Protein AF-A0A2T6LZK4-F1 (afdb_monomer)

Radius of gyration: 25.94 Å; Cα contacts (8 Å, |Δi|>4): 38; chains: 1; bounding box: 72×30×52 Å

Foldseek 3Di:
DQVQVVHDPVVVVCCVPPVVADDPVCLVVCCVVPVDDSCVRPVPVPPPDPDPDPPCPDPPPPPDPPPPDPPPPDDDDDDD

Solvent-accessible surface area (backbone atoms only — not comparable to full-atom values): 5442 Å² total; per-residue (Å²): 115,38,77,81,71,76,45,57,60,70,58,53,48,42,27,68,74,71,65,70,46,69,60,75,88,49,40,65,59,46,22,73,74,69,69,50,56,48,39,77,65,36,48,90,85,35,56,87,80,68,68,84,70,77,73,82,66,57,90,80,60,68,69,72,81,74,75,80,71,80,74,86,77,82,81,84,85,77,95,130

pLDDT: mean 73.04, std 13.49, range [41.97, 89.62]

Nearest PDB structures (foldseek):
  6f8h-assembly2_C-3  TM=7.317E-01  e=1.835E+00  Pseudomonas putida
  3op9-assembly1_A  TM=8.263E-01  e=2.824E+00  Listeria innocua
  2lyj-assembly1_A  TM=7.601E-01  e=7.184E+00  Enterococcus faecalis

Sequence (80 aa):
MAQVFEVSQPTVWRWLNQYQQLPAEHVLRAEQLTGISRHLLRPDIYPADLGPSPAWRGVDNGAQRVAFNQSNGLQRGHAA

Mean predicted aligned error: 14.6 Å

Secondary structure (DSSP, 8-state):
-GGGGTS-HHHHHHIIIII-S--HHHHHHHHHHH---HHHH-TTTS-TT--SPPP---SSS-------------------

Structure (mmCIF, N/CA/C/O backbone):
data_AF-A0A2T6LZK4-F1
#
_entry.id   AF-A0A2T6LZK4-F1
#
loop_
_atom_site.group_PDB
_atom_site.id
_atom_site.type_symbol
_atom_site.label_atom_id
_atom_site.label_alt_id
_atom_site.label_comp_id
_atom_site.label_asym_id
_atom_site.label_entity_id
_atom_site.label_seq_id
_atom_site.pdbx_PDB_ins_code
_atom_site.Cartn_x
_atom_site.Cartn_y
_atom_site.Cartn_z
_atom_site.occupancy
_atom_site.B_iso_or_equiv
_atom_site.auth_seq_id
_atom_site.auth_comp_id
_atom_site.auth_asym_id
_atom_site.auth_atom_id
_atom_site.pdbx_PDB_model_num
ATOM 1 N N . MET A 1 1 ? -13.047 -1.714 11.672 1.00 60.84 1 MET A N 1
ATOM 2 C CA . MET A 1 1 ? -12.036 -1.601 10.594 1.00 60.84 1 MET A CA 1
ATOM 3 C C . MET A 1 1 ? -10.636 -1.292 11.121 1.00 60.84 1 MET A C 1
ATOM 5 O O . MET A 1 1 ? -9.737 -2.046 10.793 1.00 60.84 1 MET A O 1
ATOM 9 N N . ALA A 1 2 ? -10.432 -0.285 11.981 1.00 63.88 2 ALA A N 1
ATOM 10 C CA . ALA A 1 2 ? -9.094 0.062 12.494 1.00 63.88 2 ALA A CA 1
ATOM 11 C C . ALA A 1 2 ? -8.358 -1.071 13.247 1.00 63.88 2 ALA A C 1
ATOM 13 O O . ALA A 1 2 ? -7.170 -1.271 13.030 1.00 63.88 2 ALA A O 1
ATOM 14 N N . GLN A 1 3 ? -9.074 -1.873 14.046 1.00 64.12 3 GLN A N 1
ATOM 15 C CA . GLN A 1 3 ? -8.490 -3.011 14.777 1.00 64.12 3 GLN A CA 1
ATOM 16 C C . GLN A 1 3 ? -7.863 -4.073 13.865 1.00 64.12 3 GLN A C 1
ATOM 18 O O . GLN A 1 3 ? -6.929 -4.749 14.272 1.00 64.12 3 GLN A O 1
ATOM 23 N N . VAL A 1 4 ? -8.348 -4.209 12.629 1.00 70.62 4 VAL A N 1
ATOM 24 C CA . VAL A 1 4 ? -7.857 -5.237 11.702 1.00 70.62 4 VAL A CA 1
ATOM 25 C C . VAL A 1 4 ? -6.521 -4.830 11.081 1.00 70.62 4 VAL A C 1
ATOM 27 O O . VAL A 1 4 ? -5.672 -5.662 10.778 1.00 70.62 4 VAL A O 1
ATOM 30 N N . PHE A 1 5 ? -6.305 -3.528 10.934 1.00 73.12 5 PHE A N 1
ATOM 31 C CA . PHE A 1 5 ? -5.048 -2.974 10.450 1.00 73.12 5 PHE A CA 1
ATOM 32 C C . PHE A 1 5 ? -4.045 -2.707 11.577 1.00 73.12 5 PHE A C 1
ATOM 34 O O . PHE A 1 5 ? -2.972 -2.201 11.290 1.00 73.12 5 PHE A O 1
ATOM 41 N N . GLU A 1 6 ? -4.387 -3.037 12.832 1.00 79.38 6 GLU A N 1
ATOM 42 C CA . GLU A 1 6 ? -3.550 -2.794 14.022 1.00 79.38 6 GLU A CA 1
ATOM 43 C C . GLU A 1 6 ? -3.120 -1.323 14.169 1.00 79.38 6 GLU A C 1
ATOM 45 O O . GLU A 1 6 ? -2.137 -0.998 14.829 1.00 79.38 6 GLU A O 1
ATOM 50 N N . VAL A 1 7 ? -3.894 -0.407 13.580 1.00 82.56 7 VAL A N 1
ATOM 51 C CA . VAL A 1 7 ? -3.646 1.033 13.640 1.00 82.56 7 VAL A CA 1
ATOM 52 C C . VAL A 1 7 ? -4.726 1.749 14.430 1.00 82.56 7 VAL A C 1
ATOM 54 O O . VAL A 1 7 ? -5.860 1.289 14.588 1.00 82.56 7 VAL A O 1
ATOM 57 N N . SER A 1 8 ? -4.375 2.940 14.903 1.00 84.94 8 SER A N 1
ATOM 58 C CA . SER A 1 8 ? -5.323 3.813 15.578 1.00 84.94 8 SER A CA 1
ATOM 59 C C . SER A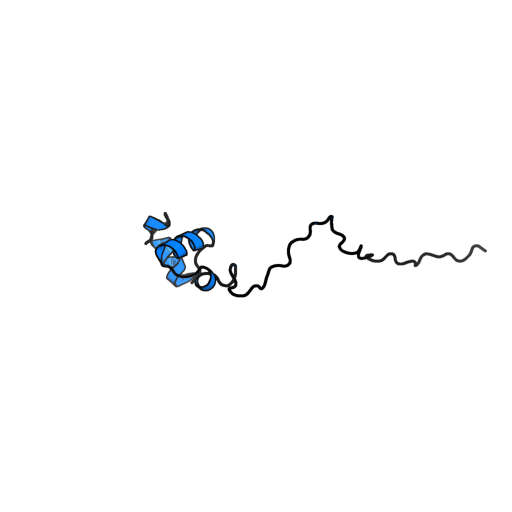 1 8 ? -6.435 4.282 14.619 1.00 84.94 8 SER A C 1
ATOM 61 O O . SER A 1 8 ? -6.187 4.574 13.447 1.00 84.94 8 SER A O 1
ATOM 63 N N . GLN A 1 9 ? -7.671 4.395 15.123 1.00 84.50 9 GLN A N 1
ATOM 64 C CA . GLN A 1 9 ? -8.816 4.990 14.406 1.00 84.50 9 GLN A CA 1
ATOM 65 C C . GLN A 1 9 ? -8.486 6.350 13.744 1.00 84.50 9 GLN A C 1
ATOM 67 O O . GLN A 1 9 ? -8.835 6.534 12.577 1.00 84.50 9 GLN A O 1
ATOM 72 N N . PRO A 1 10 ? -7.778 7.288 14.414 1.00 87.00 10 PRO A N 1
ATOM 73 C CA . PRO A 1 10 ? -7.354 8.546 13.797 1.00 87.00 10 PRO A CA 1
ATOM 74 C C . PRO A 1 10 ? -6.477 8.367 12.557 1.00 87.00 10 PRO A C 1
ATOM 76 O O . PRO A 1 10 ? -6.587 9.144 11.609 1.00 87.00 10 PRO A O 1
ATOM 79 N N . THR A 1 11 ? -5.613 7.349 12.544 1.00 85.25 11 THR A N 1
ATOM 80 C CA . THR A 1 11 ? -4.745 7.055 11.398 1.00 85.25 11 THR A CA 1
ATOM 81 C C . THR A 1 11 ? -5.581 6.655 10.185 1.00 85.25 11 THR A C 1
ATOM 83 O O . THR A 1 11 ? -5.407 7.218 9.107 1.00 85.25 11 THR A O 1
ATOM 86 N N . VAL A 1 12 ? -6.562 5.768 10.383 1.00 83.75 12 VAL A N 1
ATOM 87 C CA . VAL A 1 12 ? -7.502 5.364 9.324 1.00 83.75 12 VAL A CA 1
ATOM 88 C C . VAL A 1 12 ? -8.303 6.563 8.818 1.00 83.75 12 VAL A C 1
ATOM 90 O O . VAL A 1 12 ? -8.455 6.744 7.612 1.00 83.75 12 VAL A O 1
ATOM 93 N N . TRP A 1 13 ? -8.763 7.428 9.725 1.00 87.19 13 TRP A N 1
ATOM 94 C CA . TRP A 1 13 ? -9.471 8.651 9.347 1.00 87.19 13 TRP A CA 1
ATOM 95 C C . TRP A 1 13 ? -8.603 9.583 8.490 1.00 87.19 13 TRP A C 1
ATOM 97 O O . TRP A 1 13 ? -9.092 10.115 7.492 1.00 87.19 13 TRP A O 1
ATOM 107 N N . ARG A 1 14 ? -7.314 9.748 8.822 1.00 86.38 14 ARG A N 1
ATOM 108 C CA . ARG A 1 14 ? -6.375 10.548 8.014 1.00 86.38 14 ARG A CA 1
ATOM 109 C C . ARG A 1 14 ? -6.162 9.957 6.624 1.00 86.38 14 ARG A C 1
ATOM 111 O O . ARG A 1 14 ? -6.098 10.719 5.663 1.00 86.38 14 ARG A O 1
ATOM 118 N N . TRP A 1 15 ? -6.078 8.634 6.496 1.00 87.25 15 TRP A N 1
ATOM 119 C CA . TRP A 1 15 ? -5.956 7.992 5.183 1.00 87.25 15 TRP A CA 1
ATOM 120 C C . TRP A 1 15 ? -7.175 8.261 4.306 1.00 87.25 15 TRP A C 1
ATOM 122 O O . TRP A 1 15 ? -7.019 8.624 3.145 1.00 87.25 15 TRP A O 1
ATOM 132 N N . LEU A 1 16 ? -8.375 8.161 4.879 1.00 83.19 16 LEU A N 1
ATOM 133 C CA . LEU A 1 16 ? -9.626 8.365 4.147 1.00 83.19 16 LEU A CA 1
ATOM 134 C C . LEU A 1 16 ? -9.884 9.838 3.791 1.00 83.19 16 LEU A C 1
ATOM 136 O O . LEU A 1 16 ? -10.370 10.1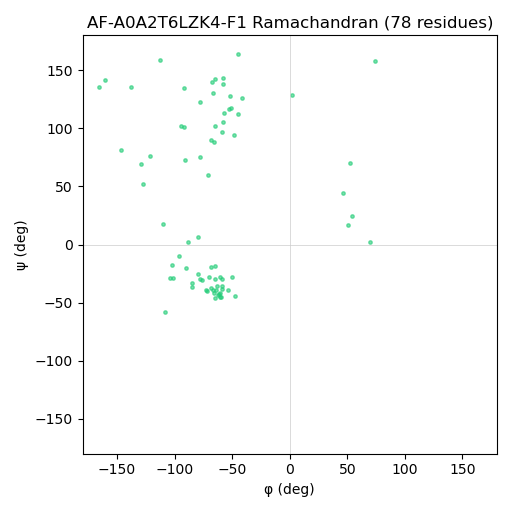12 2.701 1.00 83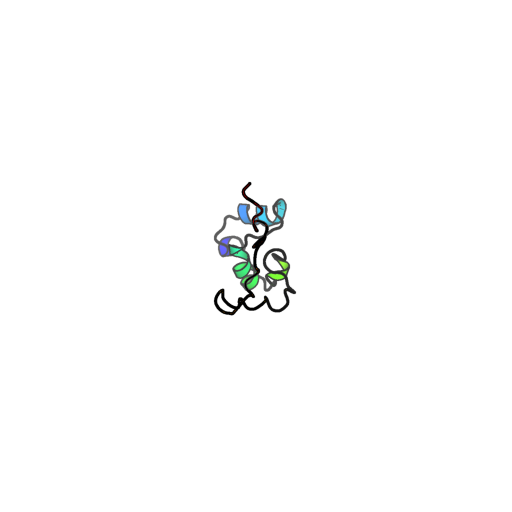.19 16 LEU A O 1
ATOM 140 N N . ASN A 1 17 ? -9.565 10.781 4.685 1.00 84.81 17 ASN A N 1
ATOM 141 C CA . ASN A 1 17 ? -9.959 12.190 4.523 1.00 84.81 17 ASN A CA 1
ATOM 142 C C . ASN A 1 17 ? -8.846 13.109 4.011 1.00 84.81 17 ASN A C 1
ATOM 144 O O . ASN A 1 17 ? -9.147 14.124 3.392 1.00 84.81 17 ASN A O 1
ATOM 148 N N . GLN A 1 18 ? -7.576 12.805 4.295 1.00 84.50 18 GLN A N 1
ATOM 149 C CA . GLN A 1 18 ? -6.458 13.691 3.946 1.00 84.50 18 GLN A CA 1
ATOM 150 C C . GLN A 1 18 ? -5.624 13.123 2.807 1.00 84.50 18 GLN A C 1
ATOM 152 O O . GLN A 1 18 ? -5.474 13.764 1.774 1.00 84.50 18 GLN A O 1
ATOM 157 N N . TYR A 1 19 ? -5.088 11.918 2.994 1.00 79.25 19 TYR A N 1
ATOM 158 C CA . TYR A 1 19 ? -4.150 11.335 2.035 1.00 79.25 19 TYR A CA 1
ATOM 159 C C . TYR A 1 19 ? -4.852 10.719 0.822 1.00 79.25 19 TYR A C 1
ATOM 161 O O . TYR A 1 19 ? -4.228 10.598 -0.226 1.00 79.25 19 TYR A O 1
ATOM 169 N N . GLN A 1 20 ? -6.120 10.309 0.968 1.00 76.38 20 GLN A N 1
ATOM 170 C CA . GLN A 1 20 ? -6.899 9.555 -0.030 1.00 76.38 20 GLN A CA 1
ATOM 171 C C . GLN A 1 20 ? -6.172 8.308 -0.567 1.00 76.38 20 GLN A C 1
ATOM 173 O O . GLN A 1 20 ? -6.543 7.749 -1.595 1.00 76.38 20 GLN A O 1
ATOM 178 N N . GLN A 1 21 ? -5.128 7.861 0.130 1.00 79.19 21 GLN A N 1
ATOM 179 C CA . GLN A 1 21 ? -4.256 6.769 -0.267 1.00 79.19 21 GLN A CA 1
ATOM 180 C C . GLN A 1 21 ? -3.960 5.902 0.950 1.00 79.19 21 GLN A C 1
ATOM 182 O O . GLN A 1 21 ? -3.674 6.393 2.046 1.00 79.19 21 GLN A O 1
ATOM 187 N N . LEU A 1 22 ? -4.042 4.592 0.737 1.00 83.44 22 LEU A N 1
ATOM 188 C CA . LEU A 1 22 ? -3.797 3.577 1.750 1.00 83.44 22 LEU A CA 1
ATOM 189 C C . LEU A 1 22 ? -2.314 3.161 1.714 1.00 83.44 22 LEU A C 1
ATOM 191 O O . LEU A 1 22 ? -1.790 2.927 0.626 1.00 83.44 22 LEU A O 1
ATOM 195 N N . PRO A 1 23 ? -1.610 3.045 2.853 1.00 85.69 23 PRO A N 1
ATOM 196 C CA . PRO A 1 23 ? -0.211 2.609 2.866 1.00 85.69 23 PRO A CA 1
ATOM 197 C C . PRO A 1 23 ? -0.017 1.228 2.230 1.00 85.69 23 PRO A C 1
ATOM 199 O O . PRO A 1 23 ? -0.842 0.338 2.427 1.00 85.69 23 PRO A O 1
ATOM 202 N N . ALA A 1 24 ? 1.094 1.024 1.506 1.00 84.25 24 ALA A N 1
ATOM 203 C CA . ALA A 1 24 ? 1.365 -0.220 0.766 1.00 84.25 24 ALA A CA 1
ATOM 204 C C . ALA A 1 24 ? 1.263 -1.483 1.640 1.00 84.25 24 ALA A C 1
ATOM 206 O O . ALA A 1 24 ? 0.709 -2.490 1.208 1.00 84.25 24 ALA A O 1
ATOM 207 N N . GLU A 1 25 ? 1.745 -1.404 2.882 1.00 86.12 25 GLU A N 1
ATOM 208 C CA . GLU A 1 25 ? 1.732 -2.499 3.860 1.00 86.12 25 GLU A CA 1
ATOM 209 C C . GLU A 1 25 ? 0.320 -3.020 4.172 1.00 86.12 25 GLU A C 1
ATOM 211 O O . GLU A 1 25 ? 0.125 -4.204 4.445 1.00 86.12 25 GLU A O 1
ATOM 216 N N . HIS A 1 26 ? -0.688 -2.151 4.075 1.00 86.88 26 HIS A N 1
ATOM 217 C CA . HIS A 1 26 ? -2.067 -2.485 4.399 1.00 86.88 26 HIS A CA 1
ATOM 218 C C . HIS A 1 26 ? -2.895 -2.870 3.170 1.00 86.88 26 HIS A C 1
ATOM 220 O O . HIS A 1 26 ? -4.004 -3.371 3.343 1.00 86.88 26 HIS A O 1
ATOM 226 N N . VAL A 1 27 ? -2.386 -2.681 1.945 1.00 87.81 27 VAL A N 1
ATOM 227 C CA . VAL A 1 27 ? -3.145 -2.922 0.700 1.00 87.81 27 VAL A CA 1
ATOM 228 C C . VAL A 1 27 ? -3.589 -4.378 0.592 1.00 87.81 27 VAL A C 1
ATOM 230 O O . VAL A 1 27 ? -4.755 -4.645 0.317 1.00 87.81 27 VAL A O 1
ATOM 233 N N . LEU A 1 28 ? -2.692 -5.324 0.877 1.00 86.31 28 LEU A N 1
ATOM 234 C CA . LEU A 1 28 ? -3.007 -6.754 0.799 1.00 86.31 28 LEU A CA 1
ATOM 235 C C . LEU A 1 28 ? -4.029 -7.174 1.860 1.00 86.31 28 LEU A C 1
ATOM 237 O O . LEU A 1 28 ? -4.941 -7.950 1.583 1.00 86.31 28 LEU A O 1
ATOM 241 N N . ARG A 1 29 ? -3.910 -6.627 3.074 1.00 87.44 29 ARG A N 1
ATOM 242 C CA . ARG A 1 29 ? -4.872 -6.891 4.147 1.00 87.44 29 ARG A CA 1
ATOM 243 C C . ARG A 1 29 ? -6.235 -6.268 3.819 1.00 87.44 29 ARG A C 1
ATOM 245 O O . ARG A 1 29 ? -7.262 -6.887 4.067 1.00 87.44 29 ARG A O 1
ATOM 252 N N . ALA A 1 30 ? -6.257 -5.082 3.211 1.00 85.94 30 ALA A N 1
ATOM 253 C CA . ALA A 1 30 ? -7.483 -4.425 2.771 1.00 85.94 30 ALA A CA 1
ATOM 254 C C . ALA A 1 30 ? -8.184 -5.208 1.653 1.00 85.94 30 ALA A C 1
ATOM 256 O O . ALA A 1 30 ? -9.399 -5.385 1.723 1.00 85.94 30 ALA A O 1
ATOM 257 N N . GLU A 1 31 ? -7.440 -5.734 0.681 1.00 89.62 31 GLU A N 1
ATOM 258 C CA . GLU A 1 31 ? -7.969 -6.597 -0.383 1.00 89.62 31 GLU A CA 1
ATOM 259 C C . GLU A 1 31 ? -8.627 -7.861 0.188 1.00 89.62 31 GLU A C 1
ATOM 261 O O . GLU A 1 31 ? -9.750 -8.187 -0.185 1.00 89.62 31 GLU A O 1
ATOM 266 N N . GLN A 1 32 ? -7.991 -8.528 1.156 1.00 86.00 32 GLN A N 1
ATOM 267 C CA . GLN A 1 32 ? -8.557 -9.724 1.795 1.00 86.00 32 GLN A CA 1
ATOM 268 C C . GLN A 1 32 ? -9.859 -9.447 2.558 1.00 86.00 32 GLN A C 1
ATOM 270 O O . GLN A 1 32 ? -10.748 -10.293 2.588 1.00 86.00 32 GLN A O 1
ATOM 275 N N . LEU A 1 33 ? -9.972 -8.277 3.187 1.00 87.06 33 LEU A N 1
ATOM 276 C CA . LEU A 1 33 ? -11.130 -7.926 4.014 1.00 87.06 33 LEU A CA 1
ATOM 277 C C . LEU A 1 33 ? -12.291 -7.354 3.207 1.00 87.06 33 LEU A C 1
ATOM 279 O O . LEU A 1 33 ? -13.448 -7.568 3.557 1.00 87.06 33 LEU A O 1
ATOM 283 N N . THR A 1 34 ? -11.980 -6.566 2.181 1.00 85.19 34 THR A N 1
ATOM 284 C CA . THR A 1 34 ? -12.978 -5.812 1.409 1.00 85.19 34 THR A CA 1
ATOM 285 C C . THR A 1 34 ? -13.302 -6.461 0.069 1.00 85.19 34 THR A C 1
ATOM 287 O O . THR A 1 34 ? -14.315 -6.119 -0.533 1.00 85.19 34 THR A O 1
ATOM 290 N N . GLY A 1 35 ? -12.454 -7.371 -0.419 1.00 86.06 35 GLY A N 1
ATOM 291 C CA . GLY A 1 35 ? -12.550 -7.941 -1.763 1.00 86.06 35 GLY A CA 1
ATOM 292 C C . GLY A 1 35 ? -12.214 -6.951 -2.884 1.00 86.06 35 GLY A C 1
ATOM 293 O O . GLY A 1 35 ? -12.310 -7.303 -4.057 1.00 86.06 35 GLY A O 1
ATOM 294 N N . ILE A 1 36 ? -11.826 -5.714 -2.553 1.00 85.81 36 ILE A N 1
ATOM 295 C CA . ILE A 1 36 ? -11.437 -4.702 -3.535 1.00 85.81 36 ILE A CA 1
ATOM 296 C C . ILE A 1 36 ? -10.021 -5.014 -4.001 1.00 85.81 36 ILE A C 1
ATOM 298 O O . ILE A 1 36 ? -9.087 -5.053 -3.200 1.00 85.81 36 ILE A O 1
ATOM 302 N N . SER A 1 37 ? -9.864 -5.202 -5.310 1.00 86.00 37 SER A N 1
ATOM 303 C CA . SER A 1 37 ? -8.563 -5.497 -5.896 1.00 86.00 37 SER A CA 1
ATOM 304 C C . SER A 1 37 ? -7.547 -4.395 -5.590 1.00 86.00 37 SER A C 1
ATOM 306 O O . SER A 1 37 ? -7.844 -3.199 -5.709 1.00 86.00 37 SER A O 1
ATOM 308 N N . ARG A 1 38 ? -6.316 -4.800 -5.258 1.00 86.31 38 ARG A N 1
ATOM 309 C CA . ARG A 1 38 ? -5.177 -3.900 -4.988 1.00 86.31 38 ARG A CA 1
ATOM 310 C C . ARG A 1 38 ? -4.946 -2.837 -6.070 1.00 86.31 38 ARG A C 1
ATOM 312 O O . ARG A 1 38 ? -4.479 -1.745 -5.754 1.00 86.31 38 ARG A O 1
ATOM 319 N N . HIS A 1 39 ? -5.331 -3.132 -7.312 1.00 85.62 39 HIS A N 1
ATOM 320 C CA . HIS A 1 39 ? -5.226 -2.226 -8.456 1.00 85.62 39 HIS A CA 1
ATOM 321 C C . HIS A 1 39 ? -6.109 -0.978 -8.333 1.00 85.62 39 HIS A C 1
ATOM 323 O O . HIS A 1 39 ? -5.755 0.077 -8.849 1.00 85.62 39 HIS A O 1
ATOM 329 N N . LEU A 1 40 ? -7.243 -1.081 -7.632 1.00 84.19 40 LEU A N 1
ATOM 330 C CA . LEU A 1 40 ? -8.136 0.051 -7.370 1.00 84.19 40 LEU A CA 1
ATOM 331 C C . LEU A 1 40 ? -7.697 0.850 -6.141 1.00 84.19 40 LEU A C 1
ATOM 333 O O . LEU A 1 40 ? -7.865 2.064 -6.105 1.00 84.19 40 LEU A O 1
ATOM 337 N N . LEU A 1 41 ? -7.127 0.173 -5.139 1.00 84.62 41 LEU A N 1
ATOM 338 C CA . LEU A 1 41 ? -6.644 0.813 -3.913 1.00 84.62 41 LEU A CA 1
ATOM 339 C C . LEU A 1 41 ? -5.369 1.627 -4.155 1.00 84.62 41 LEU A C 1
ATOM 341 O O . LEU A 1 41 ? -5.212 2.704 -3.583 1.00 84.62 41 LEU A O 1
ATOM 345 N N . ARG A 1 42 ? -4.456 1.102 -4.981 1.00 85.75 42 ARG A N 1
ATOM 346 C CA . ARG A 1 42 ? -3.188 1.746 -5.341 1.00 85.75 42 ARG A CA 1
ATOM 347 C C . ARG A 1 42 ? -2.774 1.428 -6.779 1.00 85.75 42 ARG A C 1
ATOM 349 O O . ARG A 1 42 ? -1.913 0.567 -6.991 1.00 85.75 42 ARG A O 1
ATOM 356 N N . PRO A 1 43 ? -3.331 2.143 -7.769 1.00 83.31 43 PRO A N 1
ATOM 357 C CA . PRO A 1 43 ? -2.936 1.969 -9.166 1.00 83.31 43 PRO A CA 1
ATOM 358 C C . PRO A 1 43 ? -1.476 2.370 -9.430 1.00 83.31 43 PRO A C 1
ATOM 360 O O . PRO A 1 43 ? -0.901 1.956 -10.431 1.00 83.31 43 PRO A O 1
ATOM 363 N N . ASP A 1 44 ? -0.865 3.157 -8.542 1.00 83.12 44 ASP A N 1
ATOM 364 C CA . ASP A 1 44 ? 0.492 3.681 -8.697 1.00 83.12 44 ASP A CA 1
ATOM 365 C C . ASP A 1 44 ? 1.593 2.636 -8.428 1.00 83.12 44 ASP A C 1
ATOM 367 O O . ASP A 1 44 ? 2.647 2.684 -9.058 1.00 83.12 44 ASP A O 1
ATOM 371 N N . ILE A 1 45 ? 1.340 1.665 -7.539 1.00 83.69 45 ILE A N 1
ATOM 372 C CA . ILE A 1 45 ? 2.255 0.535 -7.272 1.00 83.69 45 ILE A CA 1
ATOM 373 C C . ILE A 1 45 ? 1.760 -0.760 -7.918 1.00 83.69 45 ILE A C 1
ATOM 375 O O . ILE A 1 45 ? 2.566 -1.617 -8.279 1.00 83.69 45 ILE A O 1
ATOM 379 N N . TYR A 1 46 ? 0.447 -0.912 -8.091 1.00 82.62 46 TYR A N 1
ATOM 380 C CA . TYR A 1 46 ? -0.154 -2.090 -8.706 1.00 82.62 46 TYR A CA 1
ATOM 381 C C . TYR A 1 46 ? -0.963 -1.693 -9.945 1.00 82.62 46 TYR A C 1
ATOM 383 O O . TYR A 1 46 ? -2.195 -1.695 -9.885 1.00 82.62 46 TYR A O 1
ATOM 391 N N . PRO A 1 47 ? -0.337 -1.391 -11.094 1.00 79.81 47 PRO A N 1
ATOM 392 C CA . PRO A 1 47 ? -1.102 -1.121 -12.303 1.00 79.81 47 PRO A CA 1
ATOM 393 C C . PRO A 1 47 ? -1.805 -2.404 -12.766 1.00 79.81 47 PRO A C 1
ATOM 395 O O . PRO A 1 47 ? -1.241 -3.495 -12.677 1.00 79.81 47 PRO A O 1
ATOM 398 N N . ALA A 1 48 ? -3.054 -2.282 -13.219 1.00 73.88 48 ALA A N 1
ATOM 399 C CA . ALA A 1 48 ? -3.872 -3.423 -13.649 1.00 73.88 48 ALA A CA 1
ATOM 400 C C . ALA A 1 48 ? -3.376 -4.056 -14.961 1.00 73.88 48 ALA A C 1
ATOM 402 O O . ALA A 1 48 ? -3.568 -5.246 -15.182 1.00 73.88 48 ALA A O 1
ATOM 403 N N . ASP A 1 49 ? -2.727 -3.252 -15.805 1.00 71.00 49 ASP A N 1
ATOM 404 C CA . ASP A 1 49 ? -2.223 -3.636 -17.120 1.00 71.00 49 ASP A CA 1
ATOM 405 C C . ASP A 1 49 ? -0.750 -3.223 -17.235 1.00 71.00 49 ASP A C 1
ATOM 407 O O . ASP A 1 49 ? -0.370 -2.277 -17.918 1.00 71.00 49 ASP A O 1
ATOM 411 N N . LEU A 1 50 ? 0.108 -3.898 -16.475 1.00 63.66 50 LEU A N 1
ATOM 412 C CA . LEU A 1 50 ? 1.481 -4.080 -16.920 1.00 63.66 50 LEU A CA 1
ATOM 413 C C . LEU A 1 50 ? 1.459 -5.431 -17.619 1.00 63.66 50 LEU A C 1
ATOM 415 O O . LEU A 1 50 ? 1.426 -6.462 -16.944 1.00 63.66 50 LEU A O 1
ATOM 419 N N . GLY A 1 51 ? 1.441 -5.448 -18.955 1.00 66.44 51 GLY A N 1
ATOM 420 C CA . GLY A 1 51 ? 1.744 -6.664 -19.717 1.00 66.44 51 GLY A CA 1
ATOM 421 C C . GLY A 1 51 ? 2.993 -7.369 -19.156 1.00 66.44 51 GLY A C 1
ATOM 422 O O . GLY A 1 51 ? 3.728 -6.762 -18.373 1.00 66.44 51 GLY A O 1
ATOM 423 N N . PRO A 1 52 ? 3.246 -8.645 -19.505 1.00 68.06 52 PRO A N 1
ATOM 424 C CA . PRO A 1 52 ? 4.253 -9.468 -18.834 1.00 68.06 52 PRO A CA 1
ATOM 425 C C . PRO A 1 52 ? 5.544 -8.676 -18.642 1.00 68.06 52 PRO A C 1
ATOM 427 O O . PRO A 1 52 ? 6.188 -8.294 -19.621 1.00 68.06 52 PRO A O 1
ATOM 430 N N . SER A 1 53 ? 5.868 -8.376 -17.376 1.00 65.69 53 SER A N 1
ATOM 431 C CA . SER A 1 53 ? 7.087 -7.646 -17.043 1.00 65.69 53 SER A CA 1
ATOM 432 C C . SER A 1 53 ? 8.230 -8.381 -17.738 1.00 65.69 53 SER A C 1
ATOM 434 O O . SER A 1 53 ? 8.271 -9.615 -17.631 1.00 65.69 53 SER A O 1
ATOM 436 N N . PRO A 1 54 ? 9.085 -7.697 -18.524 1.00 68.19 54 PRO A N 1
ATOM 437 C CA . PRO A 1 54 ? 10.118 -8.375 -19.287 1.00 68.19 54 PRO A CA 1
ATOM 438 C C . PRO A 1 54 ? 10.901 -9.238 -18.310 1.00 68.19 54 PRO A C 1
ATOM 440 O O . PRO A 1 54 ? 11.463 -8.721 -17.344 1.00 68.19 54 PRO A O 1
ATOM 443 N N . ALA A 1 55 ? 10.847 -10.559 -18.515 1.00 70.56 55 ALA A N 1
ATOM 444 C CA . ALA A 1 55 ? 11.480 -11.508 -17.618 1.00 70.56 55 ALA A CA 1
ATOM 445 C C . ALA A 1 55 ? 12.924 -11.052 -17.427 1.00 70.56 55 ALA A C 1
ATOM 447 O O . ALA A 1 55 ? 13.661 -10.938 -18.412 1.00 70.56 55 ALA A O 1
ATOM 448 N N . TRP A 1 56 ? 13.290 -10.713 -16.187 1.00 66.00 56 TRP A N 1
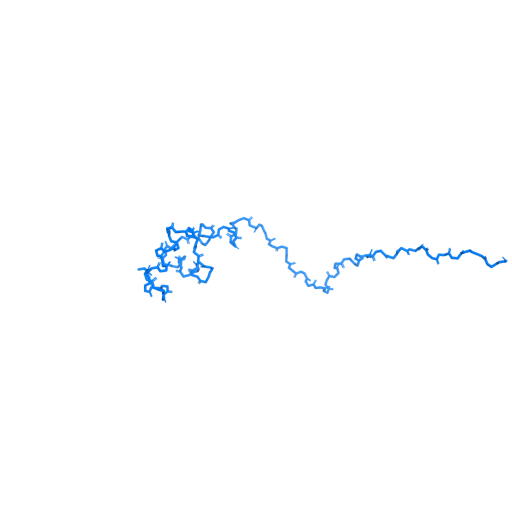ATOM 449 C CA . TRP A 1 56 ? 14.641 -10.273 -15.879 1.00 66.00 56 TRP A CA 1
ATOM 450 C C . TRP A 1 56 ? 15.576 -11.399 -16.303 1.00 66.00 56 TRP A C 1
ATOM 452 O O . TRP A 1 56 ? 15.609 -12.464 -15.691 1.00 66.00 56 TRP A O 1
ATOM 462 N N . ARG A 1 57 ? 16.270 -11.199 -17.425 1.00 64.75 57 ARG A N 1
ATOM 463 C CA . ARG A 1 57 ? 16.992 -12.272 -18.115 1.00 64.75 57 ARG A CA 1
ATOM 464 C C . ARG A 1 57 ? 18.341 -12.580 -17.448 1.00 64.75 57 ARG A C 1
ATOM 466 O O . ARG A 1 57 ? 19.092 -13.402 -17.950 1.00 64.75 57 ARG A O 1
ATOM 473 N N . GLY A 1 58 ? 18.631 -11.972 -16.299 1.00 64.94 58 GLY A N 1
ATOM 474 C CA . GLY A 1 58 ? 19.952 -11.995 -15.686 1.00 64.94 58 GLY A CA 1
ATOM 475 C C . GLY A 1 58 ? 20.936 -11.085 -16.419 1.00 64.94 58 GLY A C 1
ATOM 476 O O . GLY A 1 58 ? 20.755 -10.753 -17.590 1.00 64.94 58 GLY A O 1
ATOM 477 N N . VAL A 1 59 ? 21.994 -10.680 -15.716 1.00 62.88 59 VAL A N 1
ATOM 478 C CA . VAL A 1 59 ? 23.147 -9.966 -16.300 1.00 62.88 59 VAL A CA 1
ATOM 479 C C . VAL A 1 59 ? 23.949 -10.890 -17.232 1.00 62.88 59 VAL A C 1
ATOM 481 O O . VAL A 1 59 ? 24.655 -10.421 -18.123 1.00 62.88 59 VAL A O 1
ATOM 484 N N . ASP A 1 60 ? 23.780 -12.204 -17.077 1.00 63.34 60 ASP A N 1
ATOM 485 C CA . ASP A 1 60 ? 24.634 -13.220 -17.695 1.00 63.34 60 ASP A CA 1
ATOM 486 C C . ASP A 1 60 ? 24.132 -13.673 -19.076 1.00 63.34 60 ASP A C 1
ATOM 488 O O . ASP A 1 60 ? 24.909 -14.165 -19.893 1.00 63.34 60 ASP A O 1
ATOM 492 N N . ASN A 1 61 ? 22.849 -13.456 -19.394 1.00 56.56 61 ASN A N 1
ATOM 493 C CA . ASN A 1 61 ? 22.310 -13.695 -20.735 1.00 56.56 61 ASN A CA 1
ATOM 494 C C . ASN A 1 61 ? 22.404 -12.423 -21.579 1.00 56.56 61 ASN A C 1
ATOM 496 O O . ASN A 1 61 ? 21.408 -11.762 -21.872 1.00 56.56 61 ASN A O 1
ATOM 500 N N . GLY A 1 62 ? 23.636 -12.108 -21.979 1.00 54.00 62 GLY A N 1
ATOM 501 C CA . GLY A 1 62 ? 23.939 -11.477 -23.262 1.00 54.00 62 GLY A CA 1
ATOM 502 C C . GLY A 1 62 ? 23.074 -10.282 -23.660 1.00 54.00 62 GLY A C 1
ATOM 503 O O . GLY A 1 62 ? 22.686 -10.184 -24.825 1.00 54.00 62 GLY A O 1
ATOM 504 N N . ALA A 1 63 ? 22.795 -9.348 -22.745 1.00 52.25 63 ALA A N 1
ATOM 505 C CA . ALA A 1 63 ? 22.545 -7.985 -23.190 1.00 52.25 63 ALA A CA 1
ATOM 506 C C . ALA A 1 63 ? 23.802 -7.588 -23.969 1.00 52.25 63 ALA A C 1
ATOM 508 O O . ALA A 1 63 ? 24.898 -7.588 -23.401 1.00 52.25 63 ALA A O 1
ATOM 509 N N . GLN A 1 64 ? 23.660 -7.393 -25.287 1.00 58.22 64 GLN A N 1
ATOM 510 C CA . GLN A 1 64 ? 24.763 -7.005 -26.159 1.00 58.22 64 GLN A CA 1
ATOM 511 C C . GLN A 1 64 ? 25.588 -5.953 -25.432 1.00 58.22 64 GLN A C 1
ATOM 513 O O . GLN A 1 64 ? 25.011 -4.977 -24.953 1.00 58.22 64 GLN A O 1
ATOM 518 N N . ARG A 1 65 ? 26.901 -6.189 -25.303 1.00 53.75 65 ARG A N 1
ATOM 519 C CA . ARG A 1 65 ? 27.862 -5.203 -24.806 1.00 53.75 65 ARG A CA 1
ATO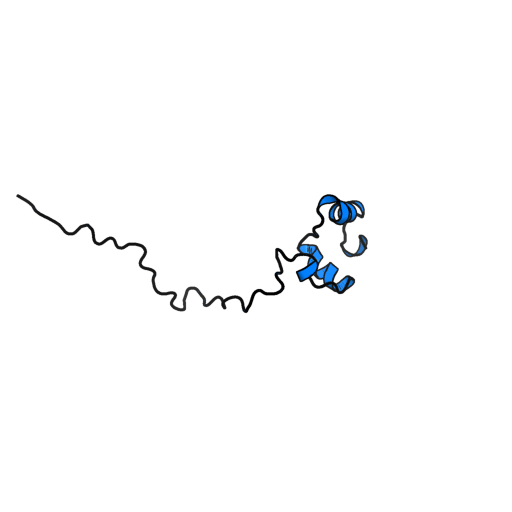M 520 C C . ARG A 1 65 ? 27.601 -3.910 -25.569 1.00 53.75 65 ARG A C 1
ATOM 522 O O . ARG A 1 65 ? 28.091 -3.737 -26.681 1.00 53.75 65 ARG A O 1
ATOM 529 N N . VAL A 1 66 ? 26.796 -3.024 -24.995 1.00 61.22 66 VAL A N 1
ATOM 530 C CA . VAL A 1 66 ? 26.632 -1.667 -25.486 1.00 61.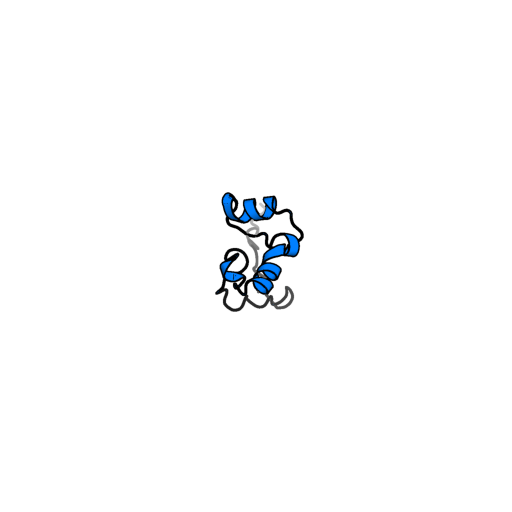22 66 VAL A CA 1
ATOM 531 C C . VAL A 1 66 ? 27.999 -1.054 -25.272 1.00 61.22 66 VAL A C 1
ATOM 533 O O . VAL A 1 66 ? 28.410 -0.796 -24.142 1.00 61.22 66 VAL A O 1
ATOM 536 N N . ALA A 1 67 ? 28.757 -0.960 -26.363 1.00 59.28 67 ALA A N 1
ATOM 537 C CA . ALA A 1 67 ? 30.054 -0.322 -26.388 1.00 59.28 67 ALA A CA 1
ATOM 538 C C . ALA A 1 67 ? 29.808 1.161 -26.116 1.00 59.28 67 ALA A C 1
ATOM 540 O O . ALA A 1 67 ? 29.563 1.949 -27.028 1.00 59.28 67 ALA A O 1
ATOM 541 N N . PHE A 1 68 ? 29.801 1.523 -24.835 1.00 56.31 68 PHE A N 1
ATOM 542 C CA . PHE A 1 68 ? 29.774 2.907 -24.407 1.00 56.31 68 PHE A CA 1
ATOM 543 C C . PHE A 1 68 ? 31.124 3.508 -24.800 1.00 56.31 68 PHE A C 1
ATOM 545 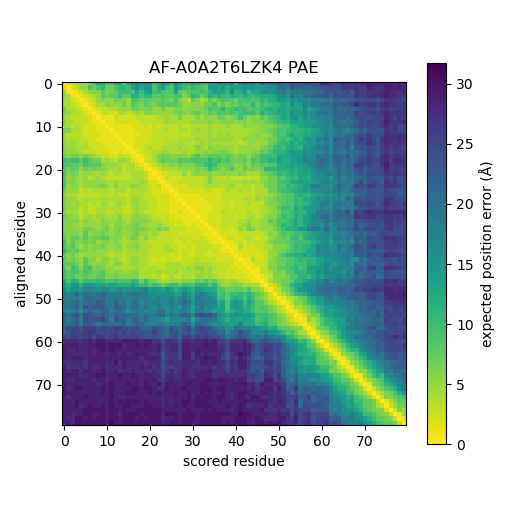O O . PHE A 1 68 ? 32.115 3.403 -24.088 1.00 56.31 68 PHE A O 1
ATOM 552 N N . ASN A 1 69 ? 31.151 4.051 -26.013 1.00 66.69 69 ASN A N 1
ATOM 553 C CA . ASN A 1 69 ? 32.138 4.990 -26.509 1.00 66.69 69 ASN A CA 1
ATOM 554 C C . ASN A 1 69 ? 33.609 4.559 -26.341 1.00 66.69 69 ASN A C 1
ATOM 556 O O . ASN A 1 69 ? 34.377 5.183 -25.613 1.00 66.69 69 ASN A O 1
ATOM 560 N N . GLN A 1 70 ? 34.046 3.551 -27.103 1.00 59.00 70 GLN A N 1
ATOM 561 C CA . GLN A 1 70 ? 35.445 3.517 -27.540 1.00 59.00 70 GLN A CA 1
ATOM 562 C C . GLN A 1 70 ? 35.580 4.505 -28.701 1.00 59.00 70 GLN A C 1
ATOM 564 O O . GLN A 1 70 ? 35.620 4.136 -29.873 1.00 59.00 70 GLN A O 1
ATOM 569 N N . SER A 1 71 ? 35.586 5.794 -28.366 1.00 55.56 71 SER A N 1
ATOM 570 C CA . SER A 1 71 ? 36.024 6.841 -29.276 1.00 55.56 71 SER A CA 1
ATOM 571 C C . SER A 1 71 ? 37.470 6.534 -29.663 1.00 55.56 71 SER A C 1
ATOM 573 O O . SER A 1 71 ? 38.408 6.839 -28.924 1.00 55.56 71 SER A O 1
ATOM 575 N N . ASN A 1 72 ? 37.638 5.885 -30.813 1.00 55.03 72 ASN A N 1
ATOM 576 C CA . ASN A 1 72 ? 38.911 5.619 -31.4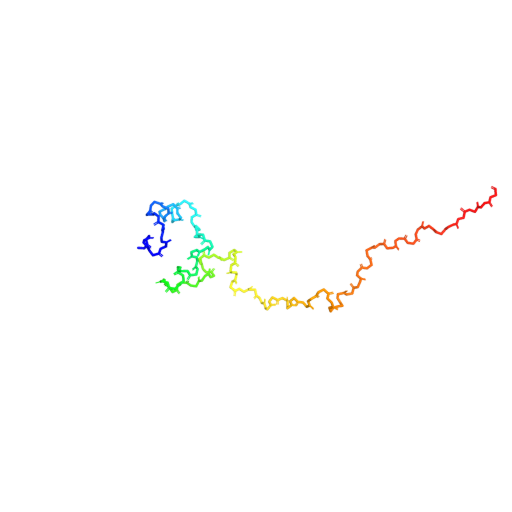70 1.00 55.03 72 ASN A CA 1
ATOM 577 C C . ASN A 1 72 ? 39.474 6.936 -32.044 1.00 55.03 72 ASN A C 1
ATOM 579 O O . ASN A 1 72 ? 39.607 7.100 -33.252 1.00 55.03 72 ASN A O 1
ATOM 583 N N . GLY A 1 73 ? 39.711 7.914 -31.166 1.00 56.00 73 GLY A N 1
ATOM 584 C CA . GLY A 1 73 ? 40.123 9.282 -31.489 1.00 56.00 73 GLY A CA 1
ATOM 585 C C . GLY A 1 73 ? 41.565 9.608 -31.102 1.00 56.00 73 GLY A C 1
ATOM 586 O O . GLY A 1 73 ? 41.909 10.777 -30.996 1.00 56.00 73 GLY A O 1
ATOM 587 N N . LEU A 1 74 ? 42.413 8.603 -30.864 1.00 59.84 74 LEU A N 1
ATOM 588 C CA . LEU A 1 74 ? 43.845 8.794 -30.601 1.00 59.84 74 LEU A CA 1
ATOM 589 C C . LEU A 1 74 ? 44.698 7.927 -31.540 1.00 59.84 74 LEU A C 1
ATOM 591 O O . LEU A 1 74 ? 45.580 7.189 -31.105 1.00 59.84 74 LEU A O 1
ATOM 595 N N . GLN A 1 75 ? 44.456 8.020 -32.851 1.00 52.56 75 GLN A N 1
ATOM 596 C CA . GLN A 1 75 ? 45.467 7.639 -33.839 1.00 52.56 75 GLN A CA 1
ATOM 597 C C 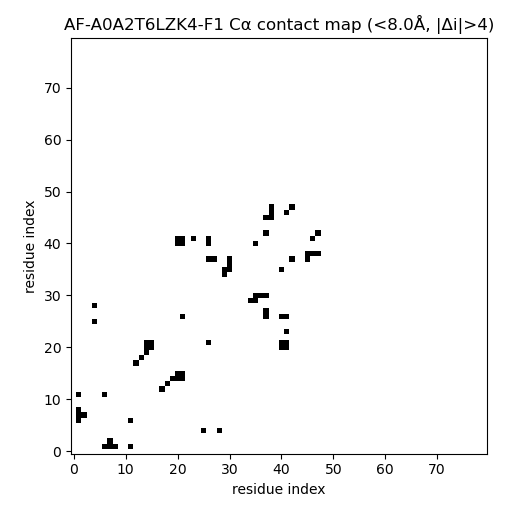. GLN A 1 75 ? 46.314 8.861 -34.221 1.00 52.56 75 GLN A C 1
ATOM 599 O O . GLN A 1 75 ? 45.902 9.735 -34.972 1.00 52.56 75 GLN A O 1
ATOM 604 N N . ARG A 1 76 ? 47.505 8.878 -33.614 1.00 50.47 76 ARG A N 1
ATOM 605 C CA . ARG A 1 76 ? 48.793 9.459 -34.032 1.00 50.47 76 ARG A CA 1
ATOM 606 C C . ARG A 1 76 ? 48.855 10.233 -35.364 1.00 50.47 76 ARG A C 1
ATOM 608 O O . ARG A 1 76 ? 48.694 9.655 -36.431 1.00 50.47 76 ARG A O 1
ATOM 615 N N . GLY A 1 77 ? 49.406 11.442 -35.280 1.00 46.88 77 GLY A N 1
ATOM 616 C CA . GLY A 1 77 ? 50.371 12.008 -36.232 1.00 46.88 77 GLY A CA 1
ATOM 617 C C . GLY A 1 77 ? 51.100 13.162 -35.535 1.00 46.88 77 GLY A C 1
ATOM 618 O O . GLY A 1 77 ? 50.479 13.864 -34.751 1.00 46.88 77 GLY A O 1
ATOM 619 N N . HIS A 1 78 ? 52.390 13.433 -35.671 1.00 41.97 78 HIS A N 1
ATOM 620 C CA . HIS A 1 78 ? 53.541 12.799 -36.302 1.00 41.97 78 HIS A CA 1
ATOM 621 C C . HIS A 1 78 ? 54.730 13.559 -35.683 1.00 41.97 78 HIS A C 1
ATOM 623 O O . HIS A 1 78 ? 54.653 14.776 -35.527 1.00 41.97 78 HIS A O 1
ATOM 629 N N . ALA A 1 79 ? 55.786 12.862 -35.267 1.00 44.50 79 ALA A N 1
ATOM 630 C CA . ALA A 1 79 ? 57.028 13.515 -34.874 1.00 44.50 79 ALA A CA 1
ATOM 631 C C . ALA A 1 79 ? 57.670 14.164 -36.110 1.00 44.50 79 ALA A C 1
ATOM 633 O O . ALA A 1 79 ? 57.790 13.496 -37.138 1.00 44.50 79 ALA A O 1
ATOM 634 N N . ALA A 1 80 ? 58.061 15.432 -36.005 1.00 46.62 80 ALA A N 1
ATOM 635 C CA . ALA A 1 80 ? 59.164 16.071 -36.726 1.00 46.62 80 ALA A CA 1
ATOM 636 C C . ALA A 1 80 ? 59.417 17.441 -36.088 1.00 46.62 80 ALA A C 1
ATOM 638 O O . ALA A 1 80 ? 58.435 18.206 -35.968 1.00 46.62 80 ALA A O 1
#